Protein AF-A0A7J6FP91-F1 (afdb_monomer_lite)

Sequence (103 aa):
MDIISQLQEQVNSIAALTFNTFGTLQRDATPVKLSPNYPDPPPAPVPPPDDATKFEDQPKLMSAALVKAAKQFDALVAALPLSDGGEEAQLKRIEELQCGMDA

Structure (mmCIF, N/CA/C/O backbone):
data_AF-A0A7J6FP91-F1
#
_entry.id   AF-A0A7J6FP91-F1
#
loop_
_atom_site.group_PDB
_atom_site.id
_atom_site.type_symbol
_atom_site.label_atom_id
_atom_site.label_alt_id
_atom_site.label_comp_id
_atom_site.label_asym_id
_atom_site.label_entity_id
_atom_site.label_seq_id
_atom_site.pdbx_PDB_ins_code
_atom_site.Cartn_x
_atom_site.Cartn_y
_atom_site.Cartn_z
_atom_site.occupancy
_atom_site.B_iso_or_equiv
_atom_site.auth_seq_id
_atom_site.auth_comp_id
_atom_site.auth_asym_id
_atom_site.auth_atom_id
_atom_site.pdbx_PDB_model_num
ATOM 1 N N . MET A 1 1 ? -2.162 7.337 -17.605 1.00 70.56 1 MET A N 1
ATOM 2 C CA . MET A 1 1 ? -1.461 7.644 -16.343 1.00 70.56 1 MET A CA 1
ATOM 3 C C . MET A 1 1 ? -0.264 6.715 -16.265 1.00 70.56 1 MET A C 1
ATOM 5 O O . MET A 1 1 ? -0.433 5.540 -16.571 1.00 70.56 1 MET A O 1
ATOM 9 N N . ASP A 1 2 ? 0.922 7.236 -15.969 1.00 91.56 2 ASP A N 1
ATOM 10 C CA . ASP A 1 2 ? 2.156 6.443 -15.947 1.00 91.56 2 ASP A CA 1
ATOM 11 C C . ASP A 1 2 ? 2.182 5.451 -14.767 1.00 91.56 2 ASP A C 1
ATOM 13 O O . ASP A 1 2 ? 1.527 5.683 -13.747 1.00 91.56 2 ASP A O 1
ATOM 17 N N . ILE A 1 3 ? 2.903 4.334 -14.909 1.00 90.56 3 ILE A N 1
ATOM 18 C CA . ILE A 1 3 ? 2.978 3.286 -13.878 1.00 90.56 3 ILE A CA 1
ATOM 19 C C . ILE A 1 3 ? 3.675 3.774 -12.601 1.00 90.56 3 ILE A C 1
ATOM 21 O O . ILE A 1 3 ? 3.282 3.386 -11.501 1.00 90.56 3 ILE A O 1
ATOM 25 N N . ILE A 1 4 ? 4.645 4.686 -12.720 1.00 91.94 4 ILE A N 1
ATOM 26 C CA . ILE A 1 4 ? 5.314 5.296 -11.569 1.00 91.94 4 ILE A CA 1
ATOM 27 C C . ILE A 1 4 ? 4.349 6.230 -10.837 1.00 91.94 4 ILE A C 1
ATOM 29 O O . ILE A 1 4 ? 4.289 6.196 -9.608 1.00 91.94 4 ILE A O 1
ATOM 33 N N . SER A 1 5 ? 3.530 7.003 -11.562 1.00 94.69 5 SER A N 1
ATOM 34 C CA . SER A 1 5 ? 2.471 7.817 -10.943 1.00 94.69 5 SER A CA 1
ATOM 35 C C . SER A 1 5 ? 1.442 6.952 -10.209 1.00 94.69 5 SER A C 1
ATOM 37 O O . SER A 1 5 ? 1.091 7.255 -9.073 1.00 94.69 5 SER A O 1
ATOM 39 N N . GLN A 1 6 ? 1.018 5.832 -10.806 1.00 94.56 6 GLN A N 1
ATOM 40 C CA . GLN A 1 6 ? 0.098 4.886 -10.158 1.00 94.56 6 GLN A CA 1
ATOM 41 C C . GLN A 1 6 ? 0.693 4.284 -8.876 1.00 94.56 6 GLN A C 1
ATOM 43 O O . GLN A 1 6 ? -0.007 4.158 -7.875 1.00 94.56 6 GLN A O 1
ATOM 48 N N . LEU A 1 7 ? 1.990 3.954 -8.867 1.00 95.25 7 LEU A N 1
ATOM 49 C CA . LEU A 1 7 ? 2.681 3.482 -7.662 1.00 95.25 7 LEU A CA 1
ATOM 50 C C . LEU A 1 7 ? 2.711 4.544 -6.558 1.00 95.25 7 LEU A C 1
ATOM 52 O O . LEU A 1 7 ? 2.448 4.225 -5.399 1.00 95.25 7 LEU A O 1
ATOM 56 N N . GLN A 1 8 ? 2.992 5.803 -6.901 1.00 95.06 8 GLN A N 1
ATOM 57 C CA . GLN A 1 8 ? 2.987 6.910 -5.938 1.00 95.06 8 GLN A CA 1
ATOM 58 C C . GLN A 1 8 ? 1.597 7.118 -5.324 1.00 95.06 8 GLN A C 1
ATOM 60 O O . GLN A 1 8 ? 1.463 7.238 -4.104 1.00 95.06 8 GLN A O 1
ATOM 65 N N . GLU A 1 9 ? 0.552 7.106 -6.151 1.00 95.81 9 GLU A N 1
ATOM 66 C CA . GLU A 1 9 ? -0.837 7.189 -5.693 1.00 95.81 9 GLU A CA 1
ATOM 67 C C . GLU A 1 9 ? -1.214 6.004 -4.797 1.00 95.81 9 GLU A C 1
ATOM 69 O O . GLU A 1 9 ? -1.838 6.194 -3.749 1.00 95.81 9 GLU A O 1
ATOM 74 N N . GLN A 1 10 ? -0.780 4.792 -5.149 1.00 96.62 10 GLN A N 1
ATOM 75 C CA . GLN A 1 10 ? -1.053 3.596 -4.359 1.00 96.62 10 GLN A CA 1
ATOM 76 C C . GLN A 1 10 ? -0.377 3.646 -2.983 1.00 96.62 10 GLN A C 1
ATOM 78 O O . GLN A 1 10 ? -1.004 3.303 -1.979 1.00 96.62 10 GLN A O 1
ATOM 83 N N . VAL A 1 11 ? 0.868 4.126 -2.903 1.00 96.62 11 VAL A N 1
ATOM 84 C CA . VAL A 1 11 ? 1.567 4.335 -1.623 1.00 96.62 11 VAL A CA 1
ATOM 85 C C . VAL A 1 11 ? 0.835 5.368 -0.765 1.00 96.62 11 VAL A C 1
ATOM 87 O O . VAL A 1 11 ? 0.604 5.126 0.422 1.00 96.62 11 VAL A O 1
ATOM 90 N N . ASN A 1 12 ? 0.393 6.480 -1.359 1.00 96.88 12 ASN A N 1
ATOM 91 C CA . ASN A 1 12 ? -0.407 7.486 -0.654 1.00 96.88 12 ASN A CA 1
ATOM 92 C C . ASN A 1 12 ? -1.729 6.903 -0.130 1.00 96.88 12 ASN A C 1
ATOM 94 O O . ASN A 1 12 ? -2.127 7.189 1.001 1.00 96.88 12 ASN A O 1
ATOM 98 N N . SER A 1 13 ? -2.385 6.044 -0.915 1.00 95.50 13 SER A N 1
ATOM 99 C CA . SER A 1 13 ? -3.611 5.351 -0.509 1.00 95.50 13 SER A CA 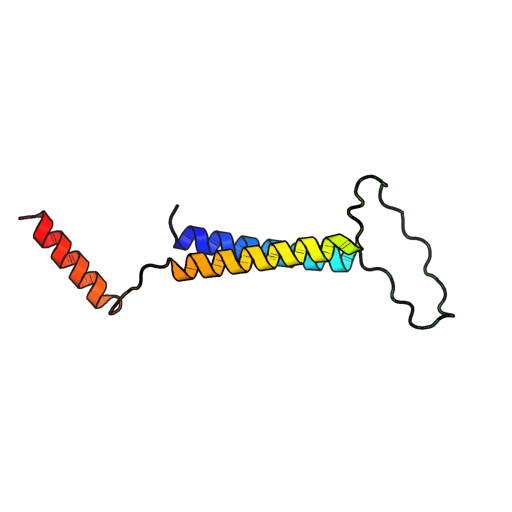1
ATOM 100 C C . SER A 1 13 ? -3.378 4.427 0.689 1.00 95.50 13 SER A C 1
ATOM 102 O O . SER A 1 13 ? -4.123 4.481 1.668 1.00 95.50 13 SER A O 1
ATOM 104 N N . ILE A 1 14 ? -2.300 3.635 0.668 1.00 96.75 14 ILE A N 1
ATOM 105 C CA . ILE A 1 14 ? -1.915 2.763 1.788 1.00 96.75 14 ILE A CA 1
ATOM 106 C C . ILE A 1 14 ? -1.646 3.592 3.050 1.00 96.75 14 ILE A C 1
ATOM 108 O O . ILE A 1 14 ? -2.134 3.240 4.127 1.00 96.75 14 ILE A O 1
ATOM 112 N N . ALA A 1 15 ? -0.921 4.708 2.931 1.00 96.69 15 ALA A N 1
ATOM 113 C CA . ALA A 1 15 ? -0.641 5.595 4.058 1.00 96.69 15 ALA A CA 1
ATOM 114 C C . ALA A 1 15 ? -1.932 6.179 4.658 1.00 96.69 15 ALA A C 1
ATOM 116 O O . ALA A 1 15 ? -2.138 6.111 5.872 1.00 96.69 15 ALA A O 1
ATOM 117 N N . ALA A 1 16 ? -2.838 6.679 3.813 1.00 95.75 16 ALA A N 1
ATOM 118 C CA . ALA A 1 16 ? -4.126 7.215 4.244 1.00 95.75 16 ALA A CA 1
ATOM 119 C C . ALA A 1 16 ? -5.007 6.145 4.907 1.00 95.75 16 ALA A C 1
ATOM 121 O O . ALA A 1 16 ? -5.578 6.386 5.971 1.00 95.75 16 ALA A O 1
ATOM 122 N N . LEU A 1 17 ? -5.101 4.947 4.320 1.00 94.38 17 LEU A N 1
ATOM 123 C CA . LEU A 1 17 ? -5.841 3.821 4.898 1.00 94.38 17 LEU A CA 1
ATOM 124 C C . LEU A 1 17 ? -5.288 3.443 6.272 1.00 94.38 17 LEU A C 1
ATOM 126 O O . LEU A 1 17 ? -6.054 3.255 7.215 1.00 94.38 17 LEU A O 1
ATOM 130 N N . THR A 1 18 ? -3.965 3.378 6.399 1.00 93.94 18 THR A N 1
ATOM 131 C CA . THR A 1 18 ? -3.287 3.019 7.648 1.00 93.94 18 THR A CA 1
ATOM 132 C C . THR A 1 18 ? -3.562 4.047 8.743 1.00 93.94 18 THR A C 1
ATOM 134 O O . THR A 1 18 ? -3.985 3.682 9.840 1.00 93.94 18 THR A O 1
ATOM 137 N N . PHE A 1 19 ? -3.393 5.335 8.434 1.00 94.00 19 PHE A N 1
ATOM 138 C CA . PHE A 1 19 ? -3.639 6.420 9.382 1.00 94.00 19 PHE A CA 1
ATOM 139 C C . PHE A 1 19 ? -5.091 6.436 9.870 1.00 94.00 19 PHE A C 1
ATOM 141 O O . PHE A 1 19 ? -5.339 6.467 11.075 1.00 94.00 19 PHE A O 1
ATOM 148 N N . ASN A 1 20 ? -6.049 6.340 8.944 1.00 91.19 20 ASN A N 1
ATOM 149 C CA . ASN A 1 20 ? -7.466 6.311 9.294 1.00 91.19 20 ASN A CA 1
ATOM 150 C C . ASN A 1 20 ? -7.822 5.068 10.112 1.00 91.19 20 ASN A C 1
ATOM 152 O O . ASN A 1 20 ? -8.539 5.180 11.098 1.00 91.19 20 ASN A O 1
ATOM 156 N N . THR A 1 21 ? -7.277 3.899 9.764 1.00 89.75 21 THR A N 1
ATOM 157 C CA . THR A 1 21 ? -7.525 2.658 10.512 1.00 89.75 21 THR A CA 1
ATOM 158 C C . THR A 1 21 ? -7.076 2.785 11.959 1.00 89.75 21 THR A C 1
ATOM 160 O O . THR A 1 21 ? -7.863 2.534 12.868 1.00 89.75 21 THR A O 1
ATOM 163 N N . PHE A 1 22 ? -5.842 3.226 12.204 1.00 90.06 22 PHE A N 1
ATOM 164 C CA . PHE A 1 22 ? -5.362 3.392 13.575 1.00 90.06 22 PHE A CA 1
ATOM 165 C C . PHE A 1 22 ? -6.088 4.508 14.325 1.00 90.06 22 PHE A C 1
ATOM 167 O O . PHE A 1 22 ? -6.412 4.327 15.497 1.00 90.06 22 PHE A O 1
ATOM 174 N N . GLY A 1 23 ? -6.383 5.629 13.662 1.00 89.75 23 GLY A N 1
ATOM 175 C CA . GLY A 1 23 ? -7.133 6.730 14.263 1.00 89.75 23 GLY A CA 1
ATOM 176 C C . GLY A 1 23 ? -8.529 6.301 14.714 1.00 89.75 23 GLY A C 1
ATOM 177 O O . GLY A 1 23 ? -8.914 6.557 15.852 1.00 89.75 23 GLY A O 1
ATOM 178 N N . THR A 1 24 ? -9.261 5.583 13.861 1.00 86.12 24 THR A N 1
ATOM 179 C CA . THR A 1 24 ? -10.582 5.031 14.183 1.00 86.12 24 THR A CA 1
ATOM 180 C C . THR A 1 24 ? -10.504 4.004 15.311 1.00 86.12 24 THR A C 1
ATOM 182 O O . THR A 1 24 ? -11.263 4.102 16.269 1.00 86.12 24 THR A O 1
ATOM 185 N N . LEU A 1 25 ? -9.549 3.067 15.257 1.00 86.25 25 LEU A N 1
ATOM 186 C CA . LEU A 1 25 ? -9.372 2.063 16.313 1.00 86.25 25 LEU A CA 1
ATOM 187 C C . LEU A 1 25 ? -9.081 2.689 17.680 1.00 86.25 25 LEU A C 1
ATOM 189 O O . LEU A 1 25 ? -9.575 2.190 18.683 1.00 86.25 25 LEU A O 1
ATOM 193 N N . GLN A 1 26 ? -8.286 3.762 17.730 1.00 86.56 26 GLN A N 1
ATOM 194 C CA . GLN A 1 26 ? -7.983 4.464 18.979 1.00 86.56 26 GLN A CA 1
ATOM 195 C C . GLN A 1 26 ? -9.168 5.289 19.482 1.00 86.56 26 GLN A C 1
ATOM 197 O O . GLN A 1 26 ? -9.448 5.275 20.678 1.00 86.56 26 GLN A O 1
ATOM 202 N N . ARG A 1 27 ? -9.861 6.002 18.584 1.00 85.06 27 ARG A N 1
ATOM 203 C CA . ARG A 1 27 ? -11.021 6.835 18.929 1.00 85.06 27 ARG A CA 1
ATOM 204 C C . ARG A 1 27 ? -12.164 6.003 19.506 1.00 85.06 27 ARG A C 1
ATOM 206 O O . ARG A 1 27 ? -12.788 6.426 20.474 1.00 85.06 27 ARG A O 1
ATOM 213 N N . ASP A 1 28 ? -12.412 4.840 18.912 1.00 80.75 28 ASP A N 1
ATOM 214 C CA . ASP A 1 28 ? -13.588 4.015 19.196 1.00 80.75 28 ASP A CA 1
ATOM 215 C C . ASP A 1 28 ? -13.266 2.825 20.129 1.00 80.75 28 ASP A C 1
ATOM 217 O O . ASP A 1 28 ? -14.101 1.947 20.345 1.00 80.75 28 ASP A O 1
ATOM 221 N N . ALA A 1 29 ? -12.058 2.782 20.709 1.00 79.00 29 ALA A N 1
ATOM 222 C CA . ALA A 1 29 ? -11.637 1.714 21.611 1.00 79.00 29 ALA A CA 1
ATOM 223 C C . ALA A 1 29 ? -12.510 1.646 22.876 1.00 79.00 29 ALA A C 1
ATOM 225 O O . ALA A 1 29 ? -12.606 2.602 23.649 1.00 79.00 29 ALA A O 1
ATOM 226 N N . THR A 1 30 ? -13.085 0.472 23.147 1.00 75.94 30 THR A N 1
ATOM 227 C CA . THR A 1 30 ? -13.800 0.218 24.403 1.00 75.94 30 THR A CA 1
ATOM 228 C C . THR A 1 30 ? -12.821 0.016 25.565 1.00 75.94 30 THR A C 1
ATOM 230 O O . THR A 1 30 ? -11.813 -0.678 25.387 1.00 75.94 30 THR A O 1
ATOM 233 N N . PRO A 1 31 ? -13.117 0.524 26.776 1.00 75.88 31 PRO A N 1
ATOM 234 C CA . PRO A 1 31 ? -12.298 0.271 27.957 1.00 75.88 31 PRO A CA 1
ATOM 235 C C . PRO A 1 31 ? -12.142 -1.228 28.242 1.00 75.88 31 PRO A C 1
ATOM 237 O O . PRO A 1 31 ? -13.122 -1.972 28.295 1.00 75.88 31 PRO A O 1
ATOM 240 N N . VAL A 1 32 ? -10.908 -1.672 28.477 1.00 78.94 32 VAL A N 1
ATOM 241 C CA . VAL A 1 32 ? -10.625 -3.052 28.890 1.00 78.94 32 VAL A CA 1
ATOM 242 C C . VAL A 1 32 ? -10.828 -3.176 30.401 1.00 78.94 32 VAL A C 1
ATOM 244 O O . VAL A 1 32 ? -10.160 -2.492 31.177 1.00 78.94 32 VAL A O 1
ATOM 247 N N . LYS A 1 33 ? -11.723 -4.071 30.841 1.00 78.44 33 LYS A N 1
ATOM 248 C CA . LYS A 1 33 ? -11.888 -4.384 32.270 1.00 78.44 33 LYS A CA 1
ATOM 249 C C . LYS A 1 33 ? -10.735 -5.268 32.746 1.00 78.44 33 LYS A C 1
ATOM 251 O O . LYS A 1 33 ? -10.626 -6.422 32.344 1.00 78.44 33 LYS A O 1
ATOM 256 N N . LEU A 1 34 ? -9.890 -4.732 33.627 1.00 80.31 34 LEU A N 1
ATOM 257 C CA . LEU A 1 34 ? -8.749 -5.456 34.208 1.00 80.31 34 LEU A CA 1
ATOM 258 C C . LEU A 1 34 ? -9.160 -6.465 35.293 1.00 80.31 34 LEU A C 1
ATOM 260 O O . LEU A 1 34 ? -8.409 -7.390 35.594 1.00 80.31 34 LEU A O 1
ATOM 264 N N . SER A 1 35 ? -10.339 -6.295 35.894 1.00 81.06 35 SER A N 1
ATOM 265 C CA . SER A 1 35 ? -10.912 -7.240 36.851 1.00 81.06 35 SER A CA 1
ATOM 266 C C . SER A 1 35 ? -12.446 -7.181 36.826 1.00 81.06 35 SER A C 1
ATOM 268 O O . SER A 1 35 ? -13.013 -6.167 36.411 1.00 81.06 35 SER A O 1
ATOM 270 N N . PRO A 1 36 ? -13.140 -8.233 37.297 1.00 77.94 36 PRO A N 1
ATOM 271 C CA . PRO A 1 36 ? -14.604 -8.250 37.367 1.00 77.94 36 PRO A CA 1
ATOM 272 C C . PRO A 1 36 ? -15.199 -7.148 38.256 1.00 77.94 36 PRO A C 1
ATOM 274 O O . PRO A 1 36 ? -16.332 -6.737 38.035 1.00 77.94 36 PRO A O 1
ATOM 277 N N . ASN A 1 37 ? -14.429 -6.660 39.235 1.00 81.00 37 ASN A N 1
ATOM 278 C CA . ASN A 1 37 ? -14.849 -5.637 40.198 1.00 81.00 37 ASN A CA 1
ATOM 279 C C . ASN A 1 37 ? -14.342 -4.228 39.843 1.00 81.00 37 ASN A C 1
ATOM 281 O O . ASN A 1 37 ? -14.389 -3.334 40.688 1.00 81.00 37 ASN A O 1
ATOM 285 N N . TYR A 1 38 ? -13.807 -4.020 38.637 1.00 78.00 38 TYR A N 1
ATOM 286 C CA . TYR A 1 38 ? -13.349 -2.696 38.233 1.00 78.00 38 TYR A CA 1
ATOM 287 C C . TYR A 1 38 ? -14.559 -1.769 38.014 1.00 78.00 38 TYR A C 1
ATOM 289 O O . TYR A 1 38 ? -15.476 -2.157 37.283 1.00 78.00 38 TYR A O 1
ATOM 297 N N . PRO A 1 39 ? -14.597 -0.578 38.640 1.00 75.75 39 PRO A N 1
ATOM 298 C CA . PRO A 1 39 ? -15.716 0.343 38.491 1.00 75.75 39 PRO A CA 1
ATOM 299 C C . PRO A 1 39 ? -15.857 0.787 37.033 1.00 75.75 39 PRO A C 1
ATOM 301 O O . PRO A 1 39 ? -14.868 1.108 36.373 1.00 75.75 39 PRO A O 1
ATOM 304 N N . ASP A 1 40 ? -17.091 0.792 36.533 1.00 71.81 40 ASP A N 1
ATOM 305 C CA . ASP A 1 40 ? -17.367 1.228 35.169 1.00 71.81 40 ASP A CA 1
ATOM 306 C C . ASP A 1 40 ? -17.140 2.743 35.028 1.00 71.81 40 ASP A C 1
ATOM 308 O O . ASP A 1 40 ? -17.552 3.514 35.904 1.00 71.81 40 ASP A O 1
ATOM 312 N N . PRO A 1 41 ? -16.479 3.195 33.946 1.00 69.06 41 PRO A N 1
ATOM 313 C CA . PRO A 1 41 ? -16.354 4.616 33.674 1.00 69.06 41 PRO A CA 1
ATOM 314 C C . PRO A 1 41 ? -17.737 5.239 33.409 1.00 69.06 41 PRO A C 1
ATOM 316 O O . PRO A 1 41 ? -18.661 4.538 32.982 1.00 69.06 41 PRO A O 1
ATOM 319 N N . PRO A 1 42 ? -17.896 6.558 33.631 1.00 73.31 42 PRO A N 1
ATOM 320 C CA . PRO A 1 42 ? -19.130 7.255 33.295 1.00 73.31 42 PRO A CA 1
ATOM 321 C C . PRO A 1 42 ? -19.481 7.026 31.816 1.00 73.31 42 PRO A C 1
ATOM 323 O O . PRO A 1 42 ? -18.575 7.043 30.977 1.00 73.31 42 PRO A O 1
ATOM 326 N N . PRO A 1 43 ? -20.766 6.826 31.475 1.00 65.69 43 PRO A N 1
ATOM 327 C CA . PRO A 1 43 ? -21.168 6.601 30.094 1.00 65.69 43 PRO A CA 1
ATOM 328 C C . PRO A 1 43 ? -20.741 7.784 29.218 1.00 65.69 43 PRO A C 1
ATOM 330 O O . PRO A 1 43 ? -21.068 8.937 29.506 1.00 65.69 43 PRO A O 1
ATOM 333 N N . ALA A 1 44 ? -19.990 7.490 28.156 1.00 65.06 44 ALA A N 1
ATOM 334 C CA . ALA A 1 44 ? -19.636 8.477 27.147 1.00 65.06 44 ALA A CA 1
ATOM 335 C C . ALA A 1 44 ? -20.898 8.937 26.384 1.00 65.06 44 ALA A C 1
ATOM 337 O O . ALA A 1 44 ? -21.869 8.177 26.297 1.00 65.06 44 ALA A O 1
ATOM 338 N N . PRO A 1 45 ? -20.904 10.154 25.809 1.00 62.72 45 PRO A N 1
ATOM 339 C CA . PRO A 1 45 ? -21.985 10.605 24.938 1.00 62.72 45 PRO A CA 1
ATOM 340 C C . PRO A 1 45 ? -22.183 9.607 23.793 1.00 62.72 45 PRO A C 1
ATOM 342 O O . PRO A 1 45 ? -21.250 9.323 23.044 1.00 62.72 45 PRO A O 1
ATOM 345 N N . VAL A 1 46 ? -23.390 9.053 23.684 1.00 58.50 46 VAL A N 1
ATOM 346 C CA . VAL A 1 46 ? -23.729 8.046 22.674 1.00 58.50 46 VAL A CA 1
ATOM 347 C C . VAL A 1 46 ? -23.761 8.726 21.296 1.00 58.50 46 VAL A C 1
ATOM 349 O O . VAL A 1 46 ? -24.493 9.709 21.143 1.00 58.50 46 VAL A O 1
ATOM 352 N N . PRO A 1 47 ? -22.995 8.256 20.292 1.00 56.34 47 PRO A N 1
ATOM 353 C CA . PRO A 1 47 ? -23.138 8.728 18.917 1.00 56.34 47 PRO A CA 1
ATOM 354 C C . PRO A 1 47 ? -24.530 8.364 18.361 1.00 56.34 47 PRO A C 1
ATOM 356 O O . PRO A 1 47 ? -25.150 7.420 18.856 1.00 56.34 47 PRO A O 1
ATOM 359 N N . PRO A 1 48 ? -25.043 9.075 17.339 1.00 53.09 48 PRO A N 1
ATOM 360 C CA . PRO A 1 48 ? -26.346 8.788 16.743 1.00 53.09 48 PRO A CA 1
ATOM 361 C C . PRO A 1 48 ? -26.457 7.332 16.244 1.00 53.09 48 PRO A C 1
ATOM 363 O O . PRO A 1 48 ? -25.476 6.787 15.737 1.00 53.09 48 PRO A O 1
ATOM 366 N N . PRO A 1 49 ? -27.643 6.707 16.349 1.00 52.41 49 PRO A N 1
ATOM 367 C CA . PRO A 1 49 ? -27.838 5.269 16.134 1.00 52.41 49 PRO A CA 1
ATOM 368 C C . PRO A 1 49 ? -27.706 4.787 14.677 1.00 52.41 49 PRO A C 1
ATOM 370 O O . PRO A 1 49 ? -27.682 3.579 14.454 1.00 52.41 49 PRO A O 1
ATOM 373 N N . ASP A 1 50 ? -27.600 5.687 13.696 1.00 48.47 50 ASP A N 1
ATOM 374 C CA . ASP A 1 50 ? -27.661 5.333 12.269 1.00 48.47 50 ASP A CA 1
ATOM 375 C C . ASP A 1 50 ? -26.300 5.025 11.608 1.00 48.47 50 ASP A C 1
ATOM 377 O O . ASP A 1 50 ? -26.275 4.539 10.481 1.00 48.47 50 ASP A O 1
ATOM 381 N N . ASP A 1 51 ? -25.170 5.238 12.294 1.00 51.88 51 ASP A N 1
ATOM 382 C CA . ASP A 1 51 ? -23.813 5.028 11.735 1.00 51.88 51 ASP A CA 1
ATOM 383 C C . ASP A 1 51 ? -23.110 3.777 12.303 1.00 51.88 51 ASP A C 1
ATOM 385 O O . ASP A 1 51 ? -21.888 3.618 12.278 1.00 51.88 51 ASP A O 1
ATOM 389 N N . ALA A 1 52 ? -23.894 2.859 12.870 1.00 47.59 52 ALA A N 1
ATOM 390 C CA . ALA A 1 52 ? -23.395 1.626 13.453 1.00 47.59 52 ALA A CA 1
ATOM 391 C C . ALA A 1 52 ? -23.160 0.557 12.372 1.00 47.59 52 ALA A C 1
ATOM 393 O O . ALA A 1 52 ? -23.805 -0.495 12.362 1.00 47.59 52 ALA A O 1
ATOM 394 N N . THR A 1 53 ? -22.142 0.731 11.520 1.00 53.66 53 THR A N 1
ATOM 395 C CA . THR A 1 53 ? -21.321 -0.458 11.250 1.00 53.66 53 THR A CA 1
ATOM 396 C C . THR A 1 53 ? -20.883 -0.951 12.617 1.00 53.66 53 THR A C 1
ATOM 398 O O . THR A 1 53 ? -20.181 -0.222 13.316 1.00 53.66 53 THR A O 1
ATOM 401 N N . LYS A 1 54 ? -21.370 -2.123 13.047 1.00 61.38 54 LYS A N 1
ATOM 402 C CA . LYS A 1 54 ? -20.962 -2.726 14.319 1.00 61.38 54 LYS A CA 1
ATOM 403 C C . LYS A 1 54 ? -19.450 -2.582 14.409 1.00 61.38 54 LYS A C 1
ATOM 405 O O . LYS A 1 54 ? -18.749 -3.061 13.519 1.00 61.38 54 LYS A O 1
ATOM 410 N N . PHE A 1 55 ? -18.962 -1.888 15.434 1.00 64.75 55 PHE A N 1
ATOM 411 C CA . PHE A 1 55 ? -17.529 -1.650 15.617 1.00 64.75 55 PHE A CA 1
ATOM 412 C C . PHE A 1 55 ? -16.727 -2.963 15.550 1.00 64.75 55 PHE A C 1
ATOM 414 O O . PHE A 1 55 ? -15.576 -2.968 15.155 1.00 64.75 55 PHE A O 1
ATOM 421 N N . GLU A 1 56 ? -17.354 -4.103 15.841 1.00 69.94 56 GLU A N 1
ATOM 422 C CA . GLU A 1 56 ? -16.791 -5.448 15.677 1.00 69.94 56 GLU A CA 1
ATOM 423 C C . GLU A 1 56 ? -16.402 -5.815 14.226 1.00 69.94 56 GLU A C 1
ATOM 425 O O . GLU A 1 56 ? -15.470 -6.595 14.007 1.00 69.94 56 GLU A O 1
ATOM 430 N N . ASP A 1 57 ? -17.092 -5.264 13.226 1.00 78.31 57 ASP A N 1
ATOM 431 C CA . ASP A 1 57 ? -16.886 -5.556 11.803 1.00 78.31 57 ASP A CA 1
ATOM 432 C C . ASP A 1 57 ? -16.029 -4.496 11.095 1.00 78.31 57 ASP A C 1
ATOM 434 O O . ASP A 1 57 ? -15.367 -4.795 10.097 1.00 78.31 57 ASP A O 1
ATOM 438 N N . GLN A 1 58 ? -15.960 -3.276 11.631 1.00 81.25 58 GLN A N 1
ATOM 439 C CA . GLN A 1 58 ? -15.177 -2.181 11.054 1.00 81.25 58 GLN A CA 1
ATOM 440 C C . GLN A 1 58 ? -13.660 -2.489 10.959 1.00 81.25 58 GLN A C 1
ATOM 442 O O . GLN A 1 58 ? -13.099 -2.310 9.875 1.00 81.25 58 GLN A O 1
ATOM 447 N N . PRO A 1 59 ? -12.982 -3.055 11.981 1.00 86.00 59 PRO A N 1
ATOM 448 C CA . PRO A 1 59 ? -11.584 -3.479 11.886 1.00 86.00 59 PRO A CA 1
ATOM 449 C C . PRO A 1 59 ? -11.350 -4.533 10.801 1.00 86.00 59 PRO A C 1
ATOM 451 O O . PRO A 1 59 ? -10.319 -4.521 10.124 1.00 86.00 59 PRO A O 1
ATOM 454 N N . LYS A 1 60 ? -12.307 -5.447 10.597 1.00 88.75 60 LYS A N 1
ATOM 455 C CA . LYS A 1 60 ? -12.224 -6.473 9.546 1.00 88.75 60 LYS A CA 1
ATOM 456 C C . LYS A 1 60 ? -12.334 -5.851 8.155 1.00 88.75 60 LYS A C 1
ATOM 458 O O . LYS A 1 60 ? -11.573 -6.213 7.263 1.00 88.75 60 LYS A O 1
ATOM 463 N N . LEU A 1 61 ? -13.236 -4.887 7.971 1.00 89.62 61 LEU A N 1
ATOM 464 C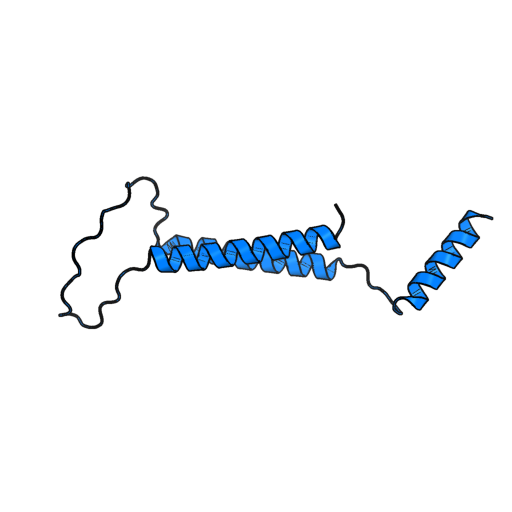 CA . LEU A 1 61 ? -13.378 -4.164 6.704 1.00 89.62 61 LEU A CA 1
ATOM 465 C C . LEU A 1 61 ? -12.130 -3.326 6.392 1.00 89.62 61 LEU A C 1
ATOM 467 O O . LEU A 1 61 ? -11.624 -3.370 5.270 1.00 89.62 61 LEU A O 1
ATOM 471 N N . MET A 1 62 ? -11.594 -2.615 7.387 1.00 89.25 62 MET A N 1
ATOM 472 C CA . MET A 1 62 ? -10.392 -1.790 7.228 1.00 89.25 62 MET A CA 1
ATOM 473 C C . MET A 1 62 ? -9.140 -2.634 6.959 1.00 89.25 62 MET A C 1
ATOM 475 O O . MET A 1 62 ? -8.362 -2.318 6.058 1.00 89.25 62 MET A O 1
ATOM 479 N N . SER A 1 63 ? -8.970 -3.758 7.662 1.00 89.75 63 SER A N 1
ATOM 480 C CA . SER A 1 63 ? -7.868 -4.693 7.388 1.00 89.75 63 SER A CA 1
ATOM 481 C C . SER A 1 63 ? -7.977 -5.335 6.002 1.00 89.75 63 SER A C 1
ATOM 483 O O . SER A 1 63 ? -6.975 -5.427 5.293 1.00 89.75 63 SER A O 1
ATOM 485 N N . ALA A 1 64 ? -9.181 -5.706 5.555 1.00 94.06 64 ALA A N 1
ATOM 486 C CA . ALA A 1 64 ? -9.395 -6.206 4.199 1.00 94.06 64 ALA A CA 1
ATOM 487 C C . ALA A 1 64 ? -9.050 -5.153 3.129 1.00 94.06 64 ALA A C 1
ATOM 489 O O . ALA A 1 64 ? -8.431 -5.487 2.114 1.00 94.06 64 ALA A O 1
ATOM 490 N N . ALA A 1 65 ? -9.399 -3.884 3.364 1.00 93.50 65 ALA A N 1
ATOM 491 C CA . ALA A 1 65 ? -9.037 -2.777 2.481 1.00 93.50 65 ALA A CA 1
ATOM 492 C C . ALA A 1 65 ? -7.513 -2.589 2.398 1.00 93.50 65 ALA A C 1
ATOM 494 O O . ALA A 1 65 ? -6.978 -2.457 1.297 1.00 93.50 65 ALA A O 1
ATOM 495 N N . LEU A 1 66 ? -6.807 -2.666 3.531 1.00 93.94 66 LEU A N 1
ATOM 496 C CA . LEU A 1 66 ? -5.346 -2.570 3.571 1.00 93.94 66 LEU A CA 1
ATOM 497 C C . LEU A 1 66 ? -4.674 -3.716 2.801 1.00 93.94 66 LEU A C 1
ATOM 499 O O . LEU A 1 66 ? -3.789 -3.477 1.983 1.00 93.94 66 LEU A O 1
ATOM 503 N N . VAL A 1 67 ? -5.131 -4.957 2.998 1.00 95.81 67 VAL A N 1
ATOM 504 C CA . VAL A 1 67 ? -4.603 -6.126 2.271 1.00 95.81 67 VAL A CA 1
ATOM 505 C C . VAL A 1 67 ? -4.850 -5.998 0.769 1.00 95.81 67 VAL A C 1
ATOM 507 O O . VAL A 1 67 ? -3.978 -6.327 -0.035 1.00 95.81 67 VAL A O 1
ATOM 510 N N . LYS A 1 68 ? -6.027 -5.512 0.365 1.00 96.06 68 LYS A N 1
ATOM 511 C CA . LYS A 1 68 ? -6.326 -5.262 -1.048 1.00 96.06 68 LYS A CA 1
ATOM 512 C C . LYS A 1 68 ? -5.387 -4.206 -1.635 1.00 96.06 68 LYS A C 1
ATOM 514 O O . LYS A 1 68 ? -4.869 -4.418 -2.729 1.00 96.06 68 LYS A O 1
ATOM 519 N N . ALA A 1 69 ? -5.147 -3.116 -0.911 1.00 95.31 69 ALA A N 1
ATOM 520 C CA . ALA A 1 69 ? -4.243 -2.060 -1.346 1.00 95.31 69 ALA A CA 1
ATOM 521 C C . ALA A 1 69 ? -2.791 -2.559 -1.475 1.00 95.31 69 ALA A C 1
ATOM 523 O O . ALA A 1 69 ? -2.119 -2.230 -2.451 1.00 95.31 69 ALA A O 1
ATOM 524 N N . ALA A 1 70 ? -2.333 -3.413 -0.557 1.00 95.19 70 ALA A N 1
ATOM 525 C CA . ALA A 1 70 ? -1.016 -4.046 -0.645 1.00 95.19 70 ALA A CA 1
ATOM 526 C C . ALA A 1 70 ? -0.888 -4.946 -1.888 1.00 95.19 70 ALA A C 1
ATOM 528 O O . ALA A 1 70 ? 0.069 -4.826 -2.643 1.00 95.19 70 ALA A O 1
ATOM 529 N N . LYS A 1 71 ? -1.901 -5.772 -2.182 1.00 97.19 71 LYS A N 1
ATOM 530 C CA . LYS A 1 71 ? -1.907 -6.611 -3.397 1.00 97.19 71 LYS A CA 1
ATOM 531 C C . LYS A 1 71 ? -1.885 -5.795 -4.690 1.00 97.19 71 LYS A C 1
ATOM 533 O O . LYS A 1 71 ? -1.283 -6.215 -5.671 1.00 97.19 71 LYS A O 1
ATOM 538 N N . GLN A 1 72 ? -2.570 -4.651 -4.711 1.00 95.81 72 GLN A N 1
ATOM 539 C CA . GLN A 1 72 ? -2.535 -3.739 -5.856 1.00 95.81 72 GLN A CA 1
ATOM 540 C C . GLN A 1 72 ? -1.145 -3.130 -6.046 1.00 95.81 72 GLN A C 1
ATOM 542 O O . GLN 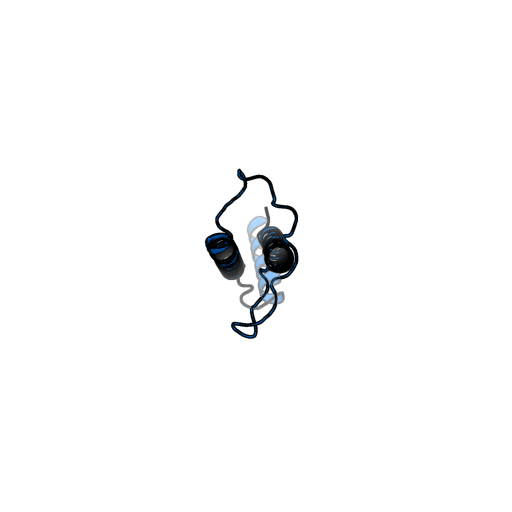A 1 72 ? -0.681 -3.041 -7.177 1.00 95.81 72 GLN A O 1
ATOM 547 N N . PHE A 1 73 ? -0.471 -2.762 -4.956 1.00 95.94 73 PHE A N 1
ATOM 548 C CA . PHE A 1 73 ? 0.916 -2.309 -5.008 1.00 95.94 73 PHE A CA 1
ATOM 549 C C . PHE A 1 73 ? 1.836 -3.392 -5.586 1.00 95.94 73 PHE A C 1
ATOM 551 O O . PHE A 1 73 ? 2.558 -3.115 -6.539 1.00 95.94 73 PHE A O 1
ATOM 558 N N . ASP A 1 74 ? 1.743 -4.635 -5.102 1.00 96.38 74 ASP A N 1
ATOM 559 C CA . ASP A 1 74 ? 2.543 -5.752 -5.625 1.00 96.38 74 ASP A CA 1
ATOM 560 C C . ASP A 1 74 ? 2.308 -5.978 -7.126 1.00 96.38 74 ASP A C 1
ATOM 562 O O . ASP A 1 74 ? 3.254 -6.183 -7.885 1.00 96.38 74 ASP A O 1
ATOM 566 N N . ALA A 1 75 ? 1.053 -5.898 -7.576 1.00 95.50 75 ALA A N 1
ATOM 567 C CA . ALA A 1 75 ? 0.713 -6.023 -8.991 1.00 95.50 75 ALA A CA 1
ATOM 568 C C . ALA A 1 75 ? 1.314 -4.891 -9.841 1.00 95.50 75 ALA A C 1
ATOM 570 O O . ALA A 1 75 ? 1.785 -5.145 -10.948 1.00 95.50 75 ALA A O 1
ATOM 571 N N . LEU A 1 76 ? 1.329 -3.656 -9.327 1.00 93.88 76 LEU A N 1
ATOM 572 C CA . LEU A 1 76 ? 1.959 -2.516 -9.999 1.00 93.88 76 LEU A CA 1
ATOM 573 C C . LEU A 1 76 ? 3.485 -2.662 -10.050 1.00 93.88 76 LEU A C 1
ATOM 575 O O . LEU A 1 76 ? 4.082 -2.380 -11.083 1.00 93.88 76 LEU A O 1
ATOM 579 N N . VAL A 1 77 ? 4.113 -3.152 -8.977 1.00 92.94 77 VAL A N 1
ATOM 580 C CA . VAL A 1 77 ? 5.556 -3.442 -8.953 1.00 92.94 77 VAL A CA 1
ATOM 581 C C . VAL A 1 77 ? 5.907 -4.539 -9.958 1.00 92.94 77 VAL A C 1
ATOM 583 O O . VAL A 1 77 ? 6.873 -4.398 -10.701 1.00 92.94 77 VAL A O 1
ATOM 586 N N . ALA A 1 78 ? 5.105 -5.602 -10.039 1.00 92.00 78 ALA A N 1
ATOM 587 C CA . ALA A 1 78 ? 5.310 -6.687 -10.999 1.00 92.00 78 ALA A CA 1
ATOM 588 C C . ALA A 1 78 ? 5.115 -6.251 -12.462 1.00 92.00 78 ALA A C 1
ATOM 590 O O . ALA A 1 78 ? 5.664 -6.875 -13.366 1.00 92.00 78 ALA A O 1
ATOM 591 N N . ALA A 1 79 ? 4.337 -5.193 -12.697 1.00 91.00 79 ALA A N 1
ATOM 592 C CA . ALA A 1 79 ? 4.121 -4.618 -14.019 1.00 91.00 79 ALA A CA 1
ATOM 593 C C . ALA A 1 79 ? 5.204 -3.602 -14.428 1.00 91.00 79 ALA A C 1
ATOM 595 O O . ALA A 1 79 ? 5.154 -3.095 -15.552 1.00 91.00 79 ALA A O 1
ATOM 596 N N . LEU A 1 80 ? 6.175 -3.294 -13.555 1.00 88.69 80 LEU A N 1
ATOM 597 C CA . LEU A 1 80 ? 7.281 -2.412 -13.911 1.00 88.69 80 LEU A CA 1
ATOM 598 C C . LEU A 1 80 ? 8.086 -3.011 -15.073 1.00 88.69 80 LEU A C 1
ATOM 600 O O . LEU A 1 80 ? 8.452 -4.189 -15.022 1.00 88.69 80 LEU A O 1
ATOM 604 N N . PRO A 1 81 ? 8.391 -2.217 -16.115 1.00 83.81 81 PRO A N 1
ATOM 605 C CA . PRO A 1 81 ? 9.237 -2.684 -17.198 1.00 83.81 81 PRO A CA 1
ATOM 606 C C . PRO A 1 81 ? 10.614 -3.039 -16.632 1.00 83.81 81 PRO A C 1
ATOM 608 O O . PRO A 1 81 ? 11.288 -2.205 -16.029 1.00 83.81 81 PRO A O 1
ATOM 611 N N . LEU A 1 82 ? 11.020 -4.295 -16.814 1.00 72.12 82 LEU A N 1
ATOM 612 C CA . LEU A 1 82 ? 12.335 -4.768 -16.405 1.00 72.12 82 LEU A CA 1
ATOM 613 C C . LEU A 1 82 ? 13.394 -4.029 -17.230 1.00 72.12 82 LEU A C 1
ATOM 615 O O . LEU A 1 82 ? 13.472 -4.202 -18.449 1.00 72.12 82 LEU A O 1
ATOM 619 N N . SER A 1 83 ? 14.229 -3.220 -16.577 1.00 67.31 83 SER A N 1
ATOM 620 C CA . SER A 1 83 ? 15.458 -2.697 -17.182 1.00 67.31 83 SER A CA 1
ATOM 621 C C . SER A 1 83 ? 16.485 -3.829 -17.279 1.00 67.31 83 SER A C 1
ATOM 623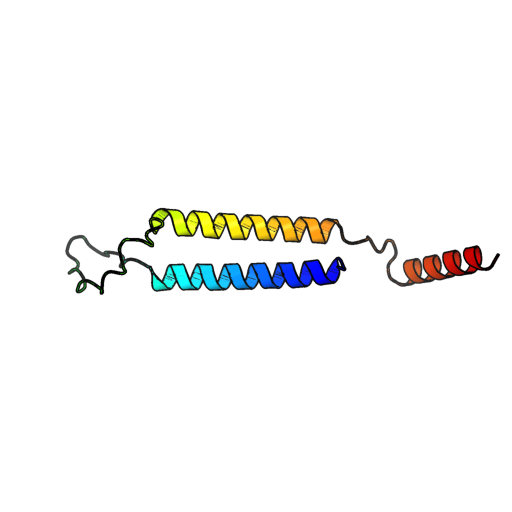 O O . SER A 1 83 ? 17.462 -3.867 -16.531 1.00 67.31 83 SER A O 1
ATOM 625 N N . ASP A 1 84 ? 16.246 -4.792 -18.175 1.00 65.75 84 ASP A N 1
ATOM 626 C CA . ASP A 1 84 ? 17.202 -5.861 -18.473 1.00 65.75 84 ASP A CA 1
ATOM 627 C C . ASP A 1 84 ? 18.523 -5.230 -18.933 1.00 65.75 84 ASP A C 1
ATOM 629 O O . ASP A 1 84 ? 18.602 -4.633 -20.009 1.00 65.75 84 ASP A O 1
ATOM 633 N N . GLY A 1 85 ? 19.559 -5.337 -18.099 1.00 70.75 85 GLY A N 1
ATOM 634 C CA . GLY A 1 85 ? 20.884 -4.772 -18.371 1.00 70.75 85 GLY A CA 1
ATOM 635 C C . GLY A 1 85 ? 21.095 -3.315 -17.935 1.00 70.75 85 GLY A C 1
ATOM 636 O O . GLY A 1 85 ? 22.128 -2.745 -18.276 1.00 70.75 85 GLY A O 1
ATOM 637 N N . GLY A 1 86 ? 20.171 -2.721 -17.170 1.00 82.81 86 GLY A N 1
ATOM 638 C CA . GLY A 1 86 ? 20.334 -1.375 -16.604 1.00 82.81 86 GLY A CA 1
ATOM 639 C C . GLY A 1 86 ? 20.252 -0.240 -17.632 1.00 82.81 86 GLY A C 1
ATOM 640 O O . GLY A 1 86 ? 19.765 -0.420 -18.747 1.00 82.81 86 GLY A O 1
ATOM 641 N N . GLU A 1 87 ? 20.712 0.949 -17.237 1.00 84.50 87 GLU A N 1
ATOM 642 C CA . GLU A 1 87 ? 20.592 2.183 -18.028 1.00 84.50 87 GLU A CA 1
ATOM 643 C C . GLU A 1 87 ? 21.314 2.095 -19.381 1.00 84.50 87 GLU A C 1
ATOM 645 O O . GLU A 1 87 ? 20.731 2.436 -20.407 1.00 84.50 87 GLU A O 1
ATOM 650 N N . GLU A 1 88 ? 22.540 1.561 -19.424 1.00 84.06 88 GLU A N 1
ATOM 651 C CA . GLU A 1 88 ? 23.324 1.460 -20.666 1.00 84.06 88 GLU A CA 1
ATOM 652 C C . GLU A 1 88 ? 22.647 0.581 -21.729 1.00 84.06 88 GLU A C 1
ATOM 654 O O . GLU A 1 88 ? 22.586 0.950 -22.903 1.00 84.06 88 GLU A O 1
ATOM 659 N N . ALA A 1 89 ? 22.083 -0.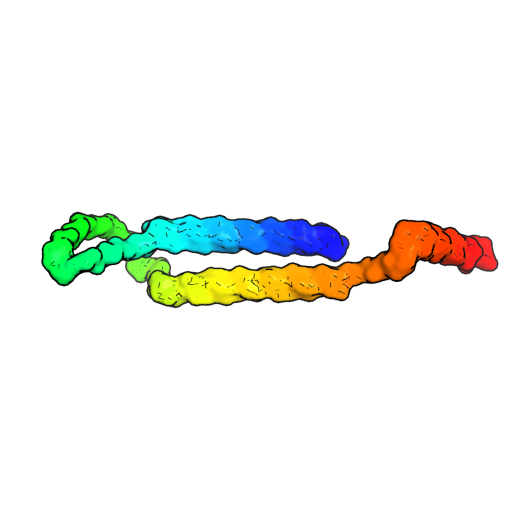566 -21.335 1.00 85.19 89 ALA A N 1
ATOM 660 C CA . ALA A 1 89 ? 21.358 -1.443 -22.257 1.00 85.19 89 ALA A CA 1
ATOM 661 C C . ALA A 1 89 ? 20.046 -0.816 -22.753 1.00 85.19 89 ALA A C 1
ATOM 663 O O . ALA A 1 89 ? 19.550 -1.157 -23.833 1.00 85.19 89 ALA A O 1
ATOM 664 N N . GLN A 1 90 ? 19.472 0.085 -21.958 1.00 85.38 90 GLN A N 1
ATOM 665 C CA . GLN A 1 90 ? 18.270 0.828 -22.303 1.00 85.38 90 GLN A CA 1
ATOM 666 C C . GLN A 1 90 ? 18.598 1.969 -23.277 1.00 85.38 90 GLN A C 1
ATOM 668 O O . GLN A 1 90 ? 17.919 2.103 -24.292 1.00 85.38 90 GLN A O 1
ATOM 673 N N . LEU A 1 91 ? 19.687 2.707 -23.039 1.00 88.69 91 LEU A N 1
ATOM 674 C CA . LEU A 1 91 ? 20.213 3.736 -23.943 1.00 88.69 91 LEU A CA 1
ATOM 675 C C . LEU A 1 91 ? 20.592 3.152 -25.308 1.00 88.69 91 LEU A C 1
ATOM 677 O O . LEU A 1 91 ? 20.175 3.685 -26.333 1.00 88.69 91 LEU A O 1
ATOM 681 N N . LYS A 1 92 ? 21.288 2.008 -25.331 1.00 87.12 92 LYS A N 1
ATOM 682 C CA . LYS A 1 92 ? 21.630 1.314 -26.581 1.00 87.12 92 LYS A CA 1
ATOM 683 C C . LYS A 1 92 ? 20.386 0.902 -27.376 1.00 87.12 92 LYS A C 1
ATOM 685 O O . LYS A 1 92 ? 20.333 1.105 -28.583 1.00 87.12 92 LYS A O 1
ATOM 690 N N . ARG A 1 93 ? 19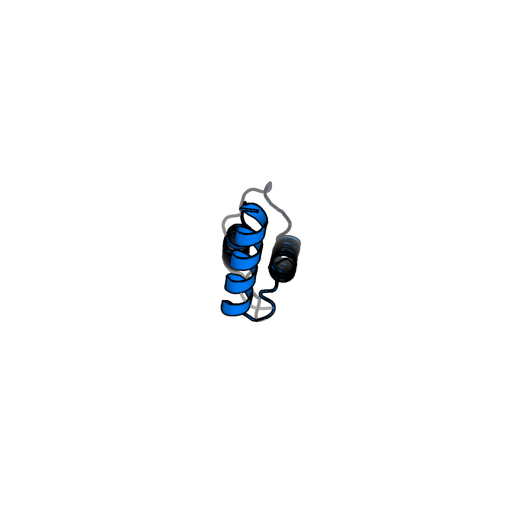.356 0.372 -26.702 1.00 85.50 93 ARG A N 1
ATOM 691 C CA . ARG A 1 93 ? 18.069 0.046 -27.344 1.00 85.50 93 ARG A CA 1
ATOM 692 C C . ARG A 1 93 ? 17.380 1.278 -27.931 1.00 85.50 93 ARG A C 1
ATOM 694 O O . ARG A 1 93 ? 16.762 1.174 -28.984 1.00 85.50 93 ARG A O 1
ATOM 701 N N . ILE A 1 94 ? 17.469 2.429 -27.264 1.00 88.56 94 ILE A N 1
ATOM 702 C CA . ILE A 1 94 ? 16.918 3.689 -27.779 1.00 88.56 94 ILE A CA 1
ATOM 703 C C . ILE A 1 94 ? 17.659 4.118 -29.051 1.00 88.56 94 ILE A C 1
ATOM 705 O O . ILE A 1 94 ? 17.006 4.462 -30.030 1.00 88.56 94 ILE A O 1
ATOM 709 N N . GLU A 1 95 ? 18.991 4.050 -29.063 1.00 89.94 95 GLU A N 1
ATOM 710 C CA . GLU A 1 95 ? 19.810 4.396 -30.234 1.00 89.94 95 GLU A CA 1
ATOM 711 C C . GLU A 1 95 ? 19.521 3.474 -31.433 1.00 89.94 95 GLU A C 1
ATOM 713 O O . GLU A 1 95 ? 19.336 3.947 -32.553 1.00 89.94 95 GLU A O 1
ATOM 718 N N . GLU A 1 96 ? 19.387 2.164 -31.198 1.00 88.56 96 GLU A N 1
ATOM 719 C CA . GLU A 1 96 ? 18.998 1.188 -32.226 1.00 88.56 96 GLU A CA 1
ATOM 720 C C . GLU A 1 96 ? 17.607 1.489 -32.812 1.00 88.56 96 GLU A C 1
ATOM 722 O O . GLU A 1 96 ? 17.423 1.448 -34.030 1.00 88.56 96 GLU A O 1
ATOM 727 N N . LEU A 1 97 ? 16.632 1.833 -31.962 1.00 89.00 97 LEU A N 1
ATOM 728 C CA . LEU A 1 97 ? 15.284 2.209 -32.398 1.00 89.00 97 LEU A CA 1
ATOM 729 C C . LEU A 1 97 ? 15.263 3.538 -33.166 1.00 89.00 97 LEU A C 1
ATOM 731 O O . LEU A 1 97 ? 14.489 3.670 -34.109 1.00 89.00 97 LEU A O 1
ATOM 735 N N . GLN A 1 98 ? 16.103 4.505 -32.791 1.00 87.06 98 GLN A N 1
ATOM 736 C CA . GLN A 1 98 ? 16.239 5.776 -33.509 1.00 87.06 98 GLN A CA 1
ATOM 737 C C . GLN A 1 98 ? 16.866 5.564 -34.891 1.00 87.06 98 GLN A C 1
ATOM 739 O O . GLN A 1 98 ? 16.302 5.994 -35.893 1.00 87.06 98 GLN A O 1
ATOM 744 N N . CYS A 1 99 ? 17.964 4.807 -34.968 1.00 81.75 99 CYS A N 1
ATOM 745 C CA . CYS A 1 99 ? 18.634 4.501 -36.232 1.00 81.75 99 CYS A CA 1
ATOM 746 C C . CYS A 1 99 ? 17.731 3.719 -37.204 1.00 81.75 99 CYS A C 1
ATOM 748 O O . CYS A 1 99 ? 17.747 3.985 -38.403 1.00 81.75 99 CYS A O 1
ATOM 750 N N . GLY A 1 100 ? 16.909 2.791 -36.697 1.00 74.44 100 GLY A N 1
ATOM 751 C CA . GLY A 1 100 ? 15.944 2.039 -37.506 1.00 74.44 100 GLY A CA 1
ATOM 752 C C . GLY A 1 100 ? 14.710 2.832 -37.958 1.00 74.44 100 GLY A C 1
ATOM 753 O O . GLY A 1 100 ? 13.973 2.345 -38.809 1.00 74.44 100 GLY A O 1
ATOM 754 N N . MET A 1 101 ? 14.464 4.018 -37.395 1.00 70.12 101 MET A N 1
ATOM 755 C CA . MET A 1 101 ? 13.334 4.887 -37.747 1.00 70.12 101 MET A CA 1
ATOM 756 C C . MET A 1 101 ? 13.724 5.987 -38.752 1.00 70.12 101 MET A C 1
ATOM 758 O O . MET A 1 101 ? 12.849 6.512 -39.438 1.00 70.12 101 MET A O 1
ATOM 762 N N . ASP A 1 102 ? 15.023 6.291 -38.862 1.00 61.47 102 ASP A N 1
ATOM 763 C CA . ASP A 1 102 ? 15.615 7.234 -39.825 1.00 61.47 102 ASP A CA 1
ATOM 764 C C . ASP A 1 102 ? 16.052 6.578 -41.161 1.00 61.47 102 ASP A C 1
ATOM 766 O O . ASP A 1 102 ? 16.543 7.274 -42.056 1.00 61.47 102 ASP A O 1
ATOM 770 N N . ALA A 1 103 ? 15.890 5.255 -41.304 1.00 54.03 103 ALA A N 1
ATOM 771 C CA . ALA A 1 103 ? 16.216 4.457 -42.497 1.00 54.03 103 ALA A CA 1
ATOM 772 C C . ALA A 1 103 ? 14.962 4.054 -43.292 1.00 54.03 103 ALA A C 1
ATOM 774 O O . ALA A 1 103 ? 15.049 4.030 -44.543 1.00 54.03 103 ALA A O 1
#

Foldseek 3Di:
DDLVVVLVVLVVVLVVLVVVLVVCCVVVPDDDDPDPPDDDDDDDDDDDPPPDPPPVCVNVVSVVVNVVSVVVSVVSVVPPPDPVVPDVVVVVVVVVVVVVVVD

Organism: Cannabis sativa (NCBI:txid3483)

InterPro domains:
  IPR021384 Mediator complex, subunit Med21 [PF11221] (1-98)
  IPR021384 Mediator complex, subunit Med21 [PTHR13381] (1-98)
  IPR037212 Mediator complex, subunit Med7/Med21-like [SSF140718] (1-98)

pLDDT: mean 82.37, std 13.25, range [47.59, 97.19]

Secondary structure (DSSP, 8-state):
--HHHHHHHHHHHHHHHHHHHHHHHHHTPPPP-SSTTPPPPPPPPPPPGGG---TTTHHHHHHHHHHHHHHHHHHHHHTS---TTHHHHHHHHHHHHHHTT--

Radius of gyration: 25.13 Å; chains: 1; bounding box: 51×19×83 Å